Protein AF-A0A329QBM1-F1 (afdb_monomer_lite)

Radius of gyration: 13.36 Å; chains: 1; bounding box: 34×32×30 Å

Secondary structure (DSSP, 8-state):
------------S----B---S-EEEEEEE--TT-SS-EEEEEETTT--EEE-TT-----S-EEE-TTSSEEEEE-TTS-EEEEE--

Structure (mmCIF, N/CA/C/O backbone):
data_AF-A0A329QBM1-F1
#
_entry.id   AF-A0A329QBM1-F1
#
loop_
_atom_site.group_PDB
_atom_site.id
_atom_site.type_symbol
_atom_site.label_atom_id
_atom_site.label_alt_id
_atom_site.label_comp_id
_atom_site.label_asym_id
_atom_site.label_entity_id
_atom_site.label_seq_id
_atom_site.pdbx_PDB_ins_code
_atom_site.Cartn_x
_atom_site.Cartn_y
_atom_site.Cartn_z
_atom_site.occupancy
_atom_site.B_iso_or_equiv
_atom_site.auth_seq_id
_atom_site.auth_comp_id
_atom_site.auth_asym_id
_atom_site.auth_atom_id
_atom_site.pdbx_PDB_model_num
ATOM 1 N N . MET A 1 1 ? -19.541 0.389 -16.911 1.00 34.34 1 MET A N 1
ATOM 2 C CA . MET A 1 1 ? -19.570 1.801 -16.476 1.00 34.34 1 MET A CA 1
ATOM 3 C C . MET A 1 1 ? -18.360 2.016 -15.578 1.00 34.34 1 MET A C 1
ATOM 5 O O . MET A 1 1 ? -18.375 1.551 -14.450 1.00 34.34 1 MET A O 1
ATOM 9 N N . SER A 1 2 ? -17.269 2.577 -16.098 1.00 34.19 2 SER A N 1
ATOM 10 C CA . SER A 1 2 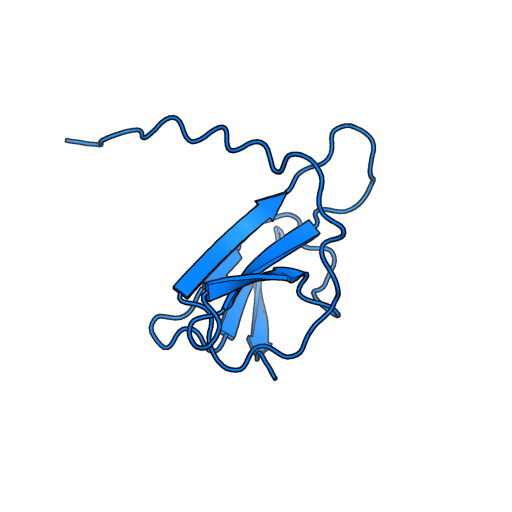? -16.053 2.842 -15.318 1.00 34.19 2 SER A CA 1
ATOM 11 C C . SER A 1 2 ? -16.047 4.307 -14.899 1.00 34.19 2 SER A C 1
ATOM 13 O O . SER A 1 2 ? -15.967 5.190 -15.751 1.00 34.19 2 SER A O 1
ATOM 15 N N . VAL A 1 3 ? -16.155 4.566 -13.599 1.00 30.52 3 VAL A N 1
ATOM 16 C CA . VAL A 1 3 ? -15.928 5.901 -13.040 1.00 30.52 3 VAL A CA 1
ATOM 17 C C . VAL A 1 3 ? -14.416 6.093 -12.964 1.00 30.52 3 VAL A C 1
ATOM 19 O O . VAL A 1 3 ? -13.755 5.505 -12.111 1.00 30.52 3 VAL A O 1
ATOM 22 N N . VAL A 1 4 ? -13.858 6.874 -13.887 1.00 37.56 4 VAL A N 1
ATOM 23 C CA . VAL A 1 4 ? -12.489 7.377 -13.752 1.00 37.56 4 VAL A CA 1
ATOM 24 C C . VAL A 1 4 ? -12.564 8.534 -12.768 1.00 37.56 4 VAL A C 1
ATOM 26 O O . VAL A 1 4 ? -13.053 9.609 -13.105 1.00 37.56 4 VAL A O 1
ATOM 29 N N . VAL A 1 5 ? -12.154 8.290 -11.525 1.00 38.06 5 VAL A N 1
ATOM 30 C CA . VAL A 1 5 ? -11.970 9.374 -10.562 1.00 38.06 5 VAL A CA 1
ATOM 31 C C . VAL A 1 5 ? -10.609 9.981 -10.868 1.00 38.06 5 VAL A C 1
ATOM 33 O O . VAL A 1 5 ? -9.584 9.355 -10.598 1.00 38.06 5 VAL A O 1
ATOM 36 N N . ASP A 1 6 ? -10.604 11.169 -11.466 1.00 42.25 6 ASP A N 1
ATOM 37 C CA . ASP A 1 6 ? -9.413 12.010 -11.499 1.00 42.25 6 ASP A CA 1
ATOM 38 C C . ASP A 1 6 ? -9.018 12.302 -10.042 1.00 42.25 6 ASP A C 1
ATOM 40 O O . ASP A 1 6 ? -9.770 12.912 -9.282 1.00 42.25 6 ASP A O 1
ATOM 44 N N . ARG A 1 7 ? -7.908 11.710 -9.599 1.00 46.03 7 ARG A N 1
ATOM 45 C CA . ARG A 1 7 ? -7.421 11.757 -8.214 1.00 46.03 7 ARG A CA 1
ATOM 46 C C . ARG A 1 7 ? -6.007 12.322 -8.202 1.00 46.03 7 ARG A C 1
ATOM 48 O O . ARG A 1 7 ? -5.090 11.691 -7.678 1.00 46.03 7 ARG A O 1
ATOM 55 N N . SER A 1 8 ? -5.814 13.507 -8.772 1.00 45.16 8 SER A N 1
ATOM 56 C CA . SER A 1 8 ? -4.637 14.311 -8.449 1.00 45.16 8 SER A CA 1
ATOM 57 C C . SER A 1 8 ? -4.776 14.809 -7.005 1.00 45.16 8 SER A C 1
ATOM 59 O O . SER A 1 8 ? -5.437 15.810 -6.741 1.00 45.16 8 SER A O 1
ATOM 61 N N . TRP A 1 9 ? -4.211 14.069 -6.051 1.00 49.31 9 TRP A N 1
ATOM 62 C CA . TRP A 1 9 ? -4.083 14.519 -4.664 1.00 49.31 9 TRP A CA 1
ATOM 63 C C . TRP A 1 9 ? -2.717 15.171 -4.502 1.00 49.31 9 TRP A C 1
ATOM 65 O O . TRP A 1 9 ? -1.689 14.539 -4.749 1.00 49.31 9 TRP A O 1
ATOM 75 N N . GLU A 1 10 ? -2.705 16.432 -4.090 1.00 42.94 10 GLU A N 1
ATOM 76 C CA . GLU A 1 10 ? -1.486 17.125 -3.696 1.00 42.94 10 GLU A CA 1
ATOM 77 C C . GLU A 1 10 ? -1.302 16.955 -2.184 1.00 42.94 10 GLU A C 1
ATOM 79 O O . GLU A 1 10 ? -2.146 17.377 -1.393 1.00 42.94 10 GLU A O 1
ATOM 84 N N . ILE A 1 11 ? -0.208 16.314 -1.765 1.00 53.19 11 ILE A N 1
ATOM 85 C CA . ILE A 1 11 ? 0.183 16.302 -0.351 1.00 53.19 11 ILE A CA 1
ATOM 86 C C . ILE A 1 11 ? 0.894 17.628 -0.078 1.00 53.19 11 ILE A C 1
ATOM 88 O O . ILE A 1 11 ? 2.110 17.742 -0.239 1.00 53.19 11 ILE A O 1
ATOM 92 N N . VAL A 1 12 ? 0.119 18.652 0.278 1.00 43.31 12 VAL A N 1
ATOM 93 C CA . VAL A 1 12 ? 0.638 19.978 0.624 1.00 43.31 12 VAL A CA 1
ATOM 94 C C . VAL A 1 12 ? 1.171 19.948 2.055 1.00 43.31 12 VAL A C 1
ATOM 96 O O . VAL A 1 12 ? 0.409 19.785 3.001 1.00 43.31 12 VAL A O 1
ATOM 99 N N . GLY A 1 13 ? 2.484 20.139 2.209 1.00 40.88 13 GLY A N 1
ATOM 100 C CA . GLY A 1 13 ? 3.084 20.616 3.457 1.00 40.88 13 GLY A CA 1
ATOM 101 C C . GLY A 1 13 ? 2.884 19.718 4.681 1.00 40.88 13 GLY A C 1
ATOM 102 O O . GLY A 1 13 ? 2.227 20.106 5.639 1.00 40.88 13 GLY A O 1
ATOM 103 N N . GLY A 1 14 ? 3.529 18.555 4.689 1.00 48.25 14 GLY A N 1
ATOM 104 C CA . GLY A 1 14 ? 3.737 17.759 5.896 1.00 48.25 14 GLY A CA 1
ATOM 105 C C . GLY A 1 14 ? 4.981 16.895 5.735 1.00 48.25 14 GLY A C 1
ATOM 106 O O . GLY A 1 14 ? 5.197 16.318 4.667 1.00 48.25 14 GLY A O 1
ATOM 107 N N . SER A 1 15 ? 5.823 16.816 6.768 1.00 53.00 15 SER A N 1
ATOM 108 C CA . SER A 1 15 ? 6.818 15.747 6.834 1.00 53.00 15 SER A CA 1
ATOM 109 C C . SER A 1 15 ? 6.041 14.440 6.973 1.00 53.00 15 SER A C 1
ATOM 111 O O . SER A 1 15 ? 5.336 14.240 7.960 1.00 53.00 15 SER A O 1
ATOM 113 N N . LEU A 1 16 ? 6.080 13.593 5.944 1.00 67.75 16 LEU A N 1
ATOM 114 C CA . LEU A 1 16 ? 5.632 12.211 6.077 1.00 67.75 16 LEU A CA 1
ATOM 115 C C . LEU A 1 16 ? 6.650 11.525 6.982 1.00 67.75 16 LEU A C 1
ATOM 117 O O . LEU A 1 16 ? 7.721 11.136 6.519 1.00 67.75 16 LEU A O 1
ATOM 121 N N . GLU A 1 17 ? 6.337 11.458 8.269 1.00 68.06 17 GLU A N 1
ATOM 122 C CA . GLU A 1 17 ? 7.191 10.793 9.240 1.00 68.06 17 GLU A CA 1
ATOM 123 C C . GLU A 1 17 ? 7.108 9.274 9.026 1.00 68.06 17 GLU A C 1
ATOM 125 O O . GLU A 1 17 ? 6.003 8.723 8.913 1.00 68.06 17 GLU A O 1
ATOM 130 N N . PRO A 1 18 ? 8.250 8.569 8.963 1.00 74.88 18 PRO A N 1
ATOM 131 C CA . PRO A 1 18 ? 8.263 7.118 9.050 1.00 74.88 18 PRO A CA 1
ATOM 132 C C . PRO A 1 18 ? 7.598 6.667 10.355 1.00 74.88 18 PRO A C 1
ATOM 134 O O . PRO A 1 18 ? 7.863 7.216 11.424 1.00 74.88 18 PRO A O 1
ATOM 137 N N . GLY A 1 19 ? 6.754 5.642 10.284 1.00 74.25 19 GLY A N 1
ATOM 138 C CA . GLY A 1 19 ? 6.023 5.139 11.444 1.00 74.25 19 GLY A CA 1
ATOM 139 C C . GLY A 1 19 ? 5.670 3.663 11.317 1.00 74.25 19 GLY A C 1
ATOM 140 O O . GLY A 1 19 ? 5.695 3.093 10.226 1.00 74.25 19 GLY A O 1
ATOM 141 N N . LEU A 1 20 ? 5.352 3.040 12.453 1.00 82.25 20 LEU A N 1
ATOM 142 C CA . LEU A 1 20 ? 4.832 1.675 12.491 1.00 82.25 20 LEU A CA 1
ATOM 143 C C . LEU A 1 20 ? 3.334 1.713 12.183 1.00 82.25 20 LEU A C 1
ATOM 145 O O . LEU A 1 20 ? 2.595 2.455 12.826 1.00 82.25 20 LEU A O 1
ATOM 149 N N . VAL A 1 21 ? 2.901 0.908 11.217 1.00 86.56 21 VAL A N 1
ATOM 150 C CA . VAL A 1 21 ? 1.496 0.778 10.817 1.00 86.56 21 VAL A CA 1
ATOM 151 C C . VAL A 1 21 ? 1.123 -0.687 10.937 1.00 86.56 21 VAL A C 1
ATOM 153 O O . VAL A 1 21 ? 1.744 -1.505 10.278 1.00 86.56 21 VAL A O 1
ATOM 156 N N . ARG A 1 22 ? 0.100 -1.015 11.727 1.00 89.69 22 ARG A N 1
ATOM 157 C CA . ARG A 1 22 ? -0.376 -2.407 11.867 1.00 89.69 22 ARG A CA 1
ATOM 158 C C . ARG A 1 22 ? -1.327 -2.816 10.756 1.00 89.69 22 ARG A C 1
ATOM 160 O O . ARG A 1 22 ? -1.314 -3.952 10.293 1.00 89.69 22 ARG A O 1
ATOM 167 N N . ALA A 1 23 ? -2.170 -1.876 10.347 1.00 92.25 23 ALA A N 1
ATOM 168 C CA . ALA A 1 23 ? -3.117 -2.047 9.264 1.00 92.25 23 ALA A CA 1
ATOM 169 C C . ALA A 1 23 ? -3.325 -0.708 8.559 1.00 92.25 23 ALA A C 1
ATOM 171 O O . ALA A 1 23 ? -3.468 0.336 9.197 1.00 92.25 23 ALA A O 1
ATOM 172 N N . ALA A 1 24 ? -3.349 -0.748 7.237 1.00 92.75 24 ALA A N 1
ATOM 173 C CA . ALA A 1 24 ? -3.676 0.374 6.383 1.00 92.75 24 ALA A CA 1
ATOM 174 C C . ALA A 1 24 ? -5.073 0.185 5.792 1.00 92.75 24 ALA A C 1
ATOM 176 O O . ALA A 1 24 ? -5.490 -0.934 5.509 1.00 92.75 24 ALA A O 1
ATOM 177 N N . ARG A 1 25 ? -5.784 1.285 5.541 1.00 92.88 25 ARG A N 1
ATOM 178 C CA . ARG A 1 25 ? -7.054 1.259 4.787 1.00 92.88 25 ARG A CA 1
ATOM 179 C C . ARG A 1 25 ? -6.905 1.720 3.339 1.00 92.88 25 ARG A C 1
ATOM 181 O O . ARG A 1 25 ? -7.817 1.578 2.532 1.00 92.88 25 ARG A O 1
ATOM 188 N N . MET A 1 26 ? -5.784 2.368 3.034 1.00 91.31 26 MET A N 1
ATOM 189 C CA . MET A 1 26 ? -5.507 2.951 1.729 1.00 91.31 26 MET A CA 1
ATOM 190 C C . MET A 1 26 ? -4.009 2.948 1.465 1.00 91.31 26 MET A C 1
ATOM 192 O O . MET A 1 26 ? -3.212 3.191 2.370 1.00 91.31 26 MET A O 1
ATOM 196 N N . LEU A 1 27 ? -3.658 2.714 0.204 1.00 89.19 27 LEU A N 1
ATOM 197 C CA . LEU A 1 27 ? -2.307 2.782 -0.327 1.00 89.19 27 LEU A CA 1
ATOM 198 C C . LEU A 1 27 ? -2.213 3.934 -1.330 1.00 89.19 27 LEU A C 1
ATOM 200 O O . LEU A 1 27 ? -3.043 4.051 -2.231 1.00 89.19 27 LEU A O 1
ATOM 204 N N . VAL A 1 28 ? -1.183 4.761 -1.187 1.00 87.50 28 VAL A N 1
ATOM 205 C CA . VAL A 1 28 ? -0.890 5.908 -2.045 1.00 87.50 28 VAL A CA 1
ATOM 206 C C . VAL A 1 28 ? 0.553 5.801 -2.529 1.00 87.50 28 VAL A C 1
ATOM 208 O O . VAL A 1 28 ? 1.491 5.701 -1.739 1.00 87.50 28 VAL A O 1
ATOM 211 N N . VAL A 1 29 ? 0.746 5.832 -3.847 1.00 84.31 29 VAL A N 1
ATOM 212 C CA . VAL A 1 29 ? 2.078 5.796 -4.463 1.00 84.31 29 VAL A CA 1
ATOM 213 C C . VAL A 1 29 ? 2.401 7.169 -5.029 1.00 84.31 29 VAL A C 1
ATOM 215 O O . VAL A 1 29 ? 1.795 7.607 -6.005 1.00 84.31 29 VAL A O 1
ATOM 218 N N . ILE A 1 30 ? 3.392 7.833 -4.443 1.00 80.44 30 ILE A N 1
ATOM 219 C CA . ILE A 1 30 ? 3.838 9.162 -4.857 1.00 80.44 30 ILE A CA 1
ATOM 220 C C . ILE A 1 30 ? 5.006 9.004 -5.829 1.00 80.44 30 ILE A C 1
ATOM 222 O O . ILE A 1 30 ? 6.017 8.364 -5.520 1.00 80.44 30 ILE A O 1
ATOM 226 N N . ARG A 1 31 ? 4.872 9.611 -7.012 1.00 77.12 31 ARG A N 1
ATOM 227 C CA . ARG A 1 31 ? 5.916 9.687 -8.042 1.00 77.12 31 ARG A CA 1
ATOM 228 C C . ARG A 1 31 ? 6.442 11.121 -8.113 1.00 77.12 31 ARG A C 1
ATOM 230 O O . ARG A 1 31 ? 5.905 11.912 -8.876 1.00 77.12 31 ARG A O 1
ATOM 237 N N . PRO A 1 32 ? 7.437 11.487 -7.295 1.00 69.38 32 PRO A N 1
ATOM 238 C CA . PRO A 1 32 ? 8.016 12.822 -7.370 1.00 69.38 32 PRO A CA 1
ATOM 239 C C . PRO A 1 32 ? 8.735 13.018 -8.711 1.00 69.38 32 PRO A C 1
ATOM 241 O O . PRO A 1 32 ? 9.612 12.229 -9.055 1.00 69.38 32 PRO A O 1
ATOM 244 N N . ASP A 1 33 ? 8.427 14.105 -9.423 1.00 67.44 33 ASP A N 1
ATOM 245 C CA 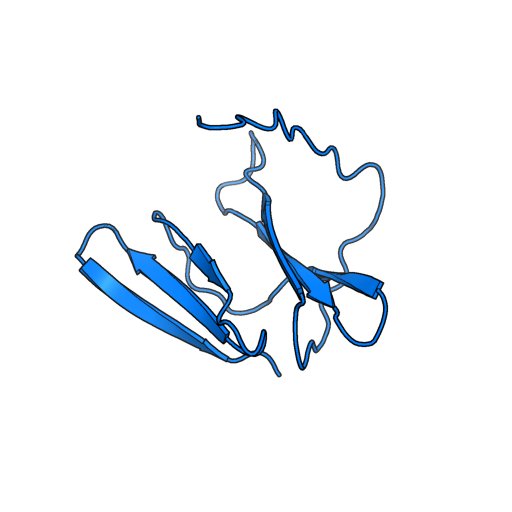. ASP A 1 33 ? 8.987 14.417 -10.753 1.00 67.44 33 ASP A CA 1
ATOM 246 C C . ASP A 1 33 ? 10.522 14.428 -10.801 1.00 67.44 33 ASP A C 1
ATOM 248 O O . ASP A 1 33 ? 11.128 14.177 -11.841 1.00 67.44 33 ASP A O 1
ATOM 252 N N . ARG A 1 34 ? 11.170 14.737 -9.670 1.00 64.75 34 ARG A N 1
ATOM 253 C CA . ARG A 1 34 ? 12.629 14.898 -9.570 1.00 64.75 34 ARG A CA 1
ATOM 254 C C . ARG A 1 34 ? 13.335 13.841 -8.724 1.00 64.75 34 ARG A C 1
ATOM 256 O O . ARG A 1 34 ? 14.565 13.849 -8.685 1.00 64.75 34 ARG A O 1
ATOM 263 N N . ALA A 1 35 ? 12.615 12.951 -8.037 1.00 64.38 35 ALA A N 1
ATOM 264 C CA . ALA A 1 35 ? 13.262 11.930 -7.212 1.00 64.38 35 ALA A CA 1
ATOM 265 C C . ALA A 1 35 ? 13.349 10.594 -7.954 1.00 64.38 35 ALA A C 1
ATOM 267 O O . ALA A 1 35 ? 12.442 10.187 -8.673 1.00 64.38 35 ALA A O 1
ATOM 268 N N . ARG A 1 36 ? 14.463 9.884 -7.750 1.00 63.06 36 ARG A N 1
ATOM 269 C CA . ARG A 1 36 ? 14.720 8.594 -8.410 1.00 63.06 36 ARG A CA 1
ATOM 270 C C . ARG A 1 36 ? 13.829 7.456 -7.905 1.00 63.06 36 ARG A C 1
ATOM 272 O O . ARG A 1 36 ? 13.716 6.445 -8.591 1.00 63.06 36 ARG A O 1
ATOM 279 N N . ALA A 1 37 ? 13.239 7.594 -6.718 1.00 68.44 37 ALA A N 1
ATOM 280 C CA . ALA A 1 37 ? 12.466 6.542 -6.070 1.00 68.44 37 ALA A CA 1
ATOM 281 C C . ALA A 1 37 ? 11.025 6.996 -5.810 1.00 68.44 37 ALA A C 1
ATOM 283 O O . ALA A 1 37 ? 10.787 8.115 -5.354 1.00 68.44 37 ALA A O 1
ATOM 284 N N . LYS A 1 38 ? 10.071 6.099 -6.088 1.00 77.06 38 LYS A N 1
ATOM 285 C CA . LYS A 1 38 ? 8.677 6.245 -5.655 1.00 77.06 38 LYS A CA 1
ATOM 286 C C . LYS A 1 38 ? 8.633 6.224 -4.126 1.00 77.06 38 LYS A C 1
ATOM 288 O O . LYS A 1 38 ? 9.338 5.417 -3.522 1.00 77.06 38 LYS A O 1
ATOM 293 N N . ARG A 1 39 ? 7.779 7.049 -3.521 1.00 81.31 39 ARG A N 1
ATOM 294 C CA . ARG A 1 39 ? 7.449 6.948 -2.092 1.00 81.31 39 ARG A CA 1
ATOM 295 C C . ARG A 1 39 ? 6.121 6.225 -1.952 1.00 81.31 39 ARG A C 1
ATOM 297 O O . ARG A 1 39 ? 5.196 6.481 -2.725 1.00 81.31 39 ARG A O 1
ATOM 304 N N . VAL A 1 40 ? 6.040 5.310 -0.998 1.00 85.75 40 VAL A N 1
ATOM 305 C CA . VAL A 1 40 ? 4.818 4.560 -0.715 1.00 85.75 40 VAL A CA 1
ATOM 306 C C . VAL A 1 40 ? 4.296 5.019 0.628 1.00 85.75 40 VAL A C 1
ATOM 308 O O . VAL A 1 40 ? 5.004 4.971 1.629 1.00 85.75 40 VAL A O 1
ATOM 311 N N . VAL A 1 41 ? 3.062 5.492 0.622 1.00 88.38 41 VAL A N 1
ATOM 312 C CA . VAL A 1 41 ? 2.383 6.052 1.780 1.00 88.38 41 VAL A CA 1
ATOM 313 C C . VAL A 1 41 ? 1.111 5.261 2.002 1.00 88.38 41 VAL A C 1
ATOM 315 O O . VAL A 1 41 ? 0.436 4.871 1.050 1.00 88.38 41 VAL A O 1
ATOM 318 N N . VAL A 1 42 ? 0.773 5.023 3.257 1.00 90.31 42 VAL A N 1
ATOM 319 C CA . VAL A 1 42 ? -0.481 4.381 3.637 1.00 90.31 42 VAL A CA 1
ATOM 320 C C . VAL A 1 42 ? -1.279 5.274 4.571 1.00 90.31 42 VAL A C 1
ATOM 322 O O . VAL A 1 42 ? -0.703 6.081 5.296 1.00 90.31 42 VAL A O 1
ATOM 325 N N . LEU A 1 43 ? -2.603 5.128 4.551 1.00 91.06 43 LEU A N 1
ATOM 326 C CA . LEU A 1 43 ? -3.480 5.703 5.569 1.00 91.06 43 LEU A CA 1
ATOM 327 C C . LEU A 1 43 ? -3.664 4.680 6.691 1.00 91.06 43 LEU A C 1
ATOM 329 O O . LEU A 1 43 ? -4.298 3.641 6.474 1.00 91.06 43 LEU A O 1
ATOM 333 N N . ASP A 1 44 ? -3.119 4.986 7.866 1.00 90.38 44 ASP A N 1
ATOM 334 C CA . ASP A 1 44 ? -3.227 4.163 9.070 1.00 90.38 44 ASP A CA 1
ATOM 335 C C . ASP A 1 44 ? -4.706 3.961 9.441 1.00 90.38 44 ASP A C 1
ATOM 337 O O . ASP A 1 44 ? -5.490 4.915 9.535 1.00 90.38 44 ASP A O 1
ATOM 341 N N . ALA A 1 45 ? -5.117 2.704 9.606 1.00 88.50 45 ALA A N 1
ATOM 342 C CA . ALA A 1 45 ? -6.478 2.355 9.992 1.00 88.50 45 ALA A CA 1
ATOM 343 C C . ALA A 1 45 ? -6.793 2.727 11.452 1.00 88.50 45 ALA A C 1
ATOM 345 O O . ALA A 1 45 ? -7.953 2.984 11.760 1.00 88.50 45 ALA A O 1
ATOM 346 N N . GLY A 1 46 ? -5.788 2.771 12.333 1.00 87.75 46 GLY A N 1
ATOM 347 C CA . GLY A 1 46 ? -5.956 3.090 13.751 1.00 87.75 46 GLY A CA 1
ATOM 348 C C . GLY A 1 46 ? -5.925 4.586 14.056 1.00 87.75 46 GLY A C 1
ATOM 349 O O . GLY A 1 46 ? -6.700 5.051 14.886 1.00 87.75 46 GLY A O 1
ATOM 350 N N . GLU A 1 47 ? -5.048 5.338 13.387 1.00 84.31 47 GLU A N 1
ATOM 351 C CA . GLU A 1 47 ? -4.761 6.740 13.746 1.00 84.31 47 GLU A CA 1
ATOM 352 C C . GLU A 1 47 ? -5.228 7.783 12.717 1.00 84.31 47 GLU A C 1
ATOM 354 O O . GLU A 1 47 ? -5.074 8.977 12.951 1.00 84.31 47 GLU A O 1
ATOM 359 N N . ASP A 1 48 ? -5.789 7.366 11.577 1.00 84.19 48 ASP A N 1
ATOM 360 C CA . ASP A 1 48 ? -6.251 8.283 10.515 1.00 84.19 48 ASP A CA 1
ATOM 361 C C . ASP A 1 48 ? -5.209 9.287 10.026 1.00 84.19 48 ASP A C 1
ATOM 363 O O . ASP A 1 48 ? -5.510 10.417 9.648 1.00 84.19 48 ASP A O 1
ATOM 367 N N . ARG A 1 49 ? -3.957 8.832 9.981 1.00 85.75 49 ARG A N 1
ATOM 368 C CA . ARG A 1 49 ? -2.820 9.602 9.485 1.00 85.75 49 ARG A CA 1
ATOM 369 C C . ARG A 1 49 ? -2.133 8.909 8.318 1.00 85.75 49 ARG A C 1
ATOM 371 O O . ARG A 1 49 ? -2.121 7.681 8.217 1.00 85.75 49 ARG A O 1
ATOM 378 N N . PHE A 1 50 ? -1.517 9.711 7.459 1.00 87.25 50 PHE A N 1
ATOM 379 C CA . PHE A 1 50 ? -0.660 9.216 6.389 1.00 87.25 50 PHE A CA 1
ATOM 380 C C . PHE A 1 50 ? 0.745 8.921 6.919 1.00 87.25 50 PHE A C 1
ATOM 382 O O . PHE A 1 50 ? 1.352 9.774 7.564 1.00 87.25 50 PHE A O 1
ATOM 389 N N . VAL A 1 51 ? 1.262 7.729 6.622 1.00 87.81 51 VAL A N 1
ATOM 390 C CA . VAL A 1 51 ? 2.576 7.254 7.078 1.00 87.81 51 VAL A CA 1
ATOM 391 C C . VAL A 1 51 ? 3.377 6.739 5.888 1.00 87.81 51 VAL A C 1
ATOM 393 O O . VAL A 1 51 ? 2.849 5.996 5.056 1.00 87.81 51 VAL A O 1
ATOM 396 N N . GLU A 1 52 ? 4.650 7.126 5.787 1.00 88.00 52 GLU A N 1
ATOM 397 C CA . GLU A 1 52 ? 5.553 6.549 4.788 1.00 88.00 52 GLU A CA 1
ATOM 398 C C . GLU A 1 52 ? 5.979 5.136 5.198 1.00 88.00 52 GLU A C 1
ATOM 400 O O . GLU A 1 52 ? 6.454 4.903 6.310 1.00 88.00 52 GLU A O 1
ATOM 405 N N . VAL A 1 53 ? 5.837 4.190 4.270 1.00 86.00 53 VAL A N 1
ATOM 406 C CA . VAL A 1 53 ? 6.242 2.800 4.477 1.00 86.00 53 VAL A CA 1
ATOM 407 C C . VAL A 1 53 ? 7.733 2.656 4.184 1.00 86.00 53 VAL A C 1
ATOM 409 O O . VAL A 1 53 ? 8.183 2.802 3.045 1.00 86.00 53 VAL A O 1
ATOM 412 N N . ALA A 1 54 ? 8.502 2.331 5.220 1.00 80.12 54 ALA A N 1
ATOM 413 C CA . ALA A 1 54 ? 9.927 2.052 5.106 1.00 80.12 54 ALA A CA 1
ATOM 414 C C . ALA A 1 54 ? 10.201 0.624 4.597 1.00 80.12 54 ALA A C 1
ATOM 416 O O . ALA A 1 54 ? 9.405 -0.292 4.776 1.00 80.12 54 ALA A O 1
ATOM 417 N N . GLY A 1 55 ? 11.368 0.413 3.981 1.00 75.81 55 GLY A N 1
ATOM 418 C CA . GLY A 1 55 ? 11.859 -0.935 3.656 1.00 75.81 55 GLY A CA 1
ATOM 419 C C . GLY A 1 55 ? 11.157 -1.634 2.486 1.00 75.81 55 GLY A C 1
ATOM 420 O O . GLY A 1 55 ? 11.387 -2.823 2.260 1.00 75.81 55 GLY A O 1
ATOM 421 N N . LEU A 1 56 ? 10.329 -0.923 1.718 1.00 77.19 56 LEU A N 1
ATOM 422 C CA . LEU A 1 56 ? 9.815 -1.448 0.458 1.00 77.19 56 LEU A CA 1
ATOM 423 C C . LEU A 1 56 ? 10.928 -1.489 -0.604 1.00 77.19 56 LEU A C 1
ATOM 425 O O . LEU A 1 56 ? 11.667 -0.510 -0.758 1.00 77.19 56 LEU A O 1
ATOM 429 N N . PRO A 1 57 ? 11.044 -2.588 -1.375 1.00 72.50 57 PRO A N 1
ATOM 430 C CA . PRO A 1 57 ? 11.942 -2.639 -2.518 1.00 72.50 57 PRO A CA 1
ATOM 431 C C . PRO A 1 57 ? 11.648 -1.506 -3.505 1.00 72.50 57 PRO A C 1
ATOM 433 O O . PRO A 1 57 ? 10.507 -1.049 -3.641 1.00 72.50 57 PRO A O 1
ATOM 436 N N . GLN A 1 58 ? 12.672 -1.087 -4.253 1.00 74.50 58 GLN A N 1
ATOM 437 C CA . GLN A 1 58 ? 12.472 -0.213 -5.409 1.00 74.50 58 GLN A CA 1
ATOM 438 C C . GLN A 1 58 ? 11.651 -0.952 -6.475 1.00 74.50 58 GLN A C 1
ATOM 440 O O . GLN A 1 58 ? 12.198 -1.620 -7.346 1.00 74.50 58 GLN A O 1
ATOM 445 N N . HIS A 1 59 ? 10.330 -0.828 -6.394 1.00 72.25 59 HIS A N 1
ATOM 446 C CA . HIS A 1 59 ? 9.389 -1.503 -7.276 1.00 72.25 59 HIS A CA 1
ATOM 447 C C . HIS A 1 59 ? 9.064 -0.624 -8.490 1.00 72.25 59 HIS A C 1
ATOM 449 O O . HIS A 1 59 ? 8.859 0.596 -8.398 1.00 72.25 59 HIS A O 1
ATOM 455 N N . ARG A 1 60 ? 8.967 -1.242 -9.667 1.00 71.75 60 ARG A N 1
ATOM 456 C CA . ARG A 1 60 ? 8.601 -0.521 -10.902 1.00 71.75 60 ARG A CA 1
ATOM 457 C C . ARG A 1 60 ? 7.160 -0.766 -11.332 1.00 71.75 60 ARG A C 1
ATOM 459 O O . ARG A 1 60 ? 6.599 0.121 -11.974 1.00 71.75 60 ARG A O 1
ATOM 466 N N . GLY A 1 61 ? 6.559 -1.874 -10.906 1.00 76.00 61 GLY A N 1
ATOM 467 C CA . GLY A 1 61 ? 5.189 -2.254 -11.249 1.00 76.00 61 GLY A CA 1
ATOM 468 C C . GLY A 1 61 ? 4.104 -1.691 -10.329 1.00 76.00 61 GLY A 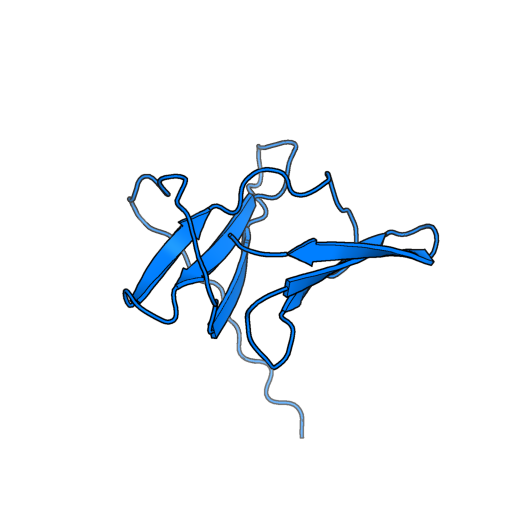C 1
ATOM 469 O O . GLY A 1 61 ? 4.275 -0.633 -9.709 1.00 76.00 61 GLY A O 1
ATOM 470 N N . GLU A 1 62 ? 2.975 -2.394 -10.315 1.00 82.88 62 GLU A N 1
ATOM 471 C CA . GLU A 1 62 ? 1.786 -2.101 -9.514 1.00 82.88 62 GLU A CA 1
ATOM 472 C C . GLU A 1 62 ? 1.968 -2.572 -8.068 1.00 82.88 62 GLU A C 1
ATOM 474 O O . GLU A 1 62 ? 2.660 -3.559 -7.805 1.00 82.88 62 GLU A O 1
ATOM 479 N N . LEU A 1 63 ? 1.340 -1.843 -7.145 1.00 87.31 63 LEU A N 1
ATOM 480 C CA . LEU A 1 63 ? 1.223 -2.219 -5.746 1.00 87.31 63 LEU A CA 1
ATOM 481 C C . LEU A 1 63 ? -0.246 -2.298 -5.364 1.00 87.31 63 LEU A C 1
ATOM 483 O O . LEU A 1 63 ? -1.033 -1.429 -5.738 1.00 87.31 63 LEU A O 1
ATOM 487 N N . VAL A 1 64 ? -0.576 -3.297 -4.560 1.00 90.00 64 VAL A N 1
ATOM 488 C CA . VAL A 1 64 ? -1.921 -3.543 -4.056 1.00 90.00 64 VAL A CA 1
ATOM 489 C C . VAL A 1 64 ? -1.846 -3.730 -2.547 1.00 90.00 64 VAL A C 1
ATOM 491 O O . VAL A 1 64 ? -0.916 -4.347 -2.027 1.00 90.00 64 VAL A O 1
ATOM 494 N N . LEU A 1 65 ? -2.826 -3.180 -1.840 1.00 92.94 65 LEU A N 1
ATOM 495 C CA . LEU A 1 65 ? -3.018 -3.425 -0.417 1.00 92.94 65 LEU A CA 1
ATOM 496 C C . LEU A 1 65 ? -3.855 -4.696 -0.236 1.00 92.94 65 LEU A C 1
ATOM 498 O O . LEU A 1 65 ? -4.841 -4.881 -0.950 1.00 92.94 65 LEU A O 1
ATOM 502 N N . SER A 1 66 ? -3.469 -5.572 0.689 1.00 93.69 66 SER A N 1
ATOM 503 C CA . SER A 1 66 ? -4.283 -6.736 1.041 1.00 93.69 66 SER A CA 1
ATOM 504 C C . SER A 1 66 ? -5.633 -6.318 1.619 1.00 93.69 66 SER A C 1
ATOM 506 O O . SER A 1 66 ? -5.769 -5.239 2.189 1.00 93.69 66 SER A O 1
ATOM 508 N N . ASP A 1 67 ? -6.622 -7.202 1.509 1.00 92.75 67 ASP A N 1
ATOM 509 C CA . ASP A 1 67 ? -7.979 -6.960 2.016 1.00 92.75 67 ASP A CA 1
ATOM 510 C C . ASP A 1 67 ? -8.010 -6.731 3.538 1.00 92.75 67 ASP A C 1
ATOM 512 O O . ASP A 1 67 ? -8.713 -5.858 4.035 1.00 92.75 67 ASP A O 1
ATOM 516 N N . ASP A 1 68 ? -7.155 -7.447 4.278 1.00 92.81 68 ASP A N 1
ATOM 517 C CA . ASP A 1 68 ? -6.965 -7.251 5.721 1.00 92.81 68 ASP A CA 1
ATOM 518 C C . ASP A 1 68 ? -6.162 -5.981 6.075 1.00 92.81 68 ASP A C 1
ATOM 520 O O . ASP A 1 68 ? -5.984 -5.667 7.251 1.00 92.81 68 ASP A O 1
ATOM 524 N N . GLY A 1 69 ? -5.647 -5.258 5.076 1.00 93.19 69 GLY A N 1
ATOM 525 C CA . GLY A 1 69 ? -4.874 -4.033 5.253 1.00 93.19 69 GLY A CA 1
ATOM 526 C C . GLY A 1 69 ? -3.474 -4.223 5.839 1.00 93.19 69 GLY A C 1
ATOM 527 O O . GLY A 1 69 ? -2.774 -3.237 6.047 1.00 93.19 69 GLY A O 1
ATOM 528 N N . THR A 1 70 ? -3.035 -5.453 6.117 1.00 95.00 70 THR A N 1
ATOM 529 C CA . THR A 1 70 ? -1.772 -5.732 6.832 1.00 95.00 70 THR A CA 1
ATOM 530 C C . THR A 1 70 ? -0.571 -5.956 5.914 1.00 95.00 70 THR A C 1
ATOM 532 O O . THR A 1 70 ? 0.565 -6.041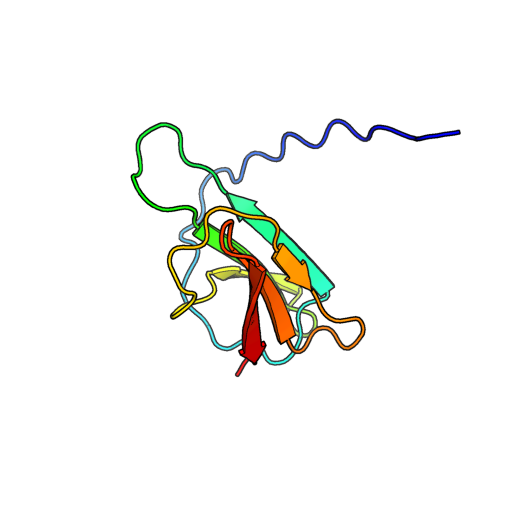 6.383 1.00 95.00 70 THR A O 1
ATOM 535 N N . ARG A 1 71 ? -0.787 -6.084 4.598 1.00 94.19 71 ARG A N 1
ATOM 536 C CA . ARG A 1 71 ? 0.265 -6.406 3.628 1.00 94.19 71 ARG A CA 1
ATOM 537 C C . ARG A 1 71 ? 0.172 -5.538 2.385 1.00 94.19 71 ARG A C 1
ATOM 539 O O . ARG A 1 71 ? -0.908 -5.262 1.875 1.00 94.19 71 ARG A O 1
ATOM 546 N N . ILE A 1 72 ? 1.328 -5.192 1.838 1.00 91.69 72 ILE A N 1
ATOM 547 C CA . ILE A 1 72 ? 1.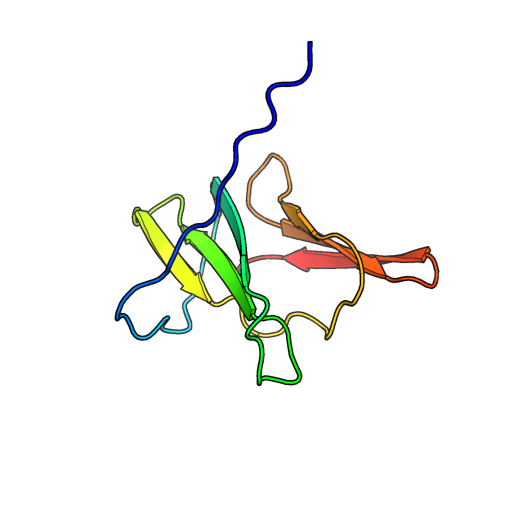463 -4.607 0.506 1.00 91.69 72 ILE A CA 1
ATOM 548 C C . ILE A 1 72 ? 2.044 -5.678 -0.409 1.00 91.69 72 ILE A C 1
ATOM 550 O O . ILE A 1 72 ? 3.104 -6.243 -0.131 1.00 91.69 72 ILE A O 1
ATOM 554 N N . VAL A 1 73 ? 1.345 -5.956 -1.501 1.00 90.88 73 VAL A N 1
ATOM 555 C CA . VAL A 1 73 ? 1.763 -6.903 -2.532 1.00 90.88 73 VAL A CA 1
ATOM 556 C C . VAL A 1 73 ? 2.191 -6.114 -3.756 1.00 90.88 73 VAL A C 1
ATOM 558 O O . VAL A 1 73 ? 1.475 -5.219 -4.201 1.00 90.88 73 VAL A O 1
ATOM 561 N N . GLY A 1 74 ? 3.353 -6.439 -4.310 1.00 88.56 74 GLY A N 1
ATOM 562 C CA . GLY A 1 74 ? 3.816 -5.848 -5.557 1.00 88.56 74 GLY A CA 1
ATOM 563 C C . GLY A 1 74 ? 4.227 -6.898 -6.571 1.00 88.56 74 GLY A C 1
ATOM 564 O O . GLY A 1 74 ? 4.701 -7.979 -6.213 1.00 88.56 74 GLY A O 1
ATOM 565 N N . VAL A 1 75 ? 4.049 -6.561 -7.846 1.00 82.81 75 VAL A N 1
ATOM 566 C CA . VAL A 1 75 ? 4.510 -7.373 -8.974 1.00 82.81 75 VAL A CA 1
ATOM 567 C C . VAL A 1 75 ? 5.531 -6.564 -9.752 1.00 82.81 75 VAL A C 1
ATOM 569 O O . VAL A 1 75 ? 5.212 -5.523 -10.327 1.00 82.81 75 VAL A O 1
ATOM 572 N N . ASP A 1 76 ? 6.774 -7.033 -9.772 1.00 76.69 76 ASP A N 1
ATOM 573 C CA . ASP A 1 76 ? 7.810 -6.402 -10.582 1.00 76.69 76 ASP A CA 1
ATOM 574 C C . ASP A 1 76 ? 7.732 -6.832 -12.056 1.00 76.69 76 ASP A C 1
ATOM 576 O O . ASP A 1 76 ? 7.205 -7.904 -12.3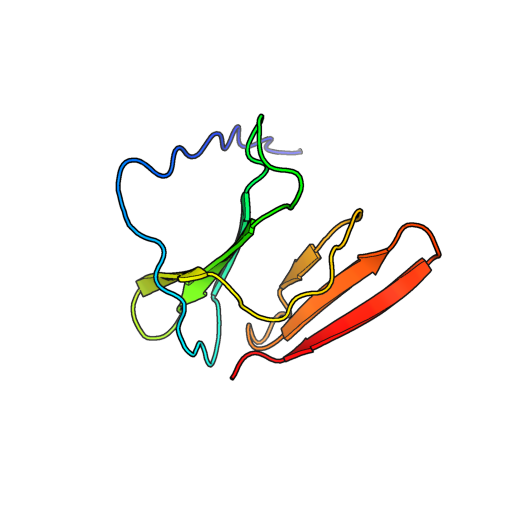61 1.00 76.69 76 ASP A O 1
ATOM 580 N N . PRO A 1 77 ? 8.317 -6.054 -12.992 1.00 71.38 77 PRO A N 1
ATOM 581 C CA . PRO A 1 77 ? 8.283 -6.344 -14.433 1.00 71.38 77 PRO A CA 1
ATOM 582 C C . PRO A 1 77 ? 8.827 -7.725 -14.845 1.00 71.38 77 PRO A C 1
ATOM 584 O O . PRO A 1 77 ? 8.580 -8.171 -15.958 1.00 71.38 77 PRO A O 1
ATOM 587 N N . GLY A 1 78 ? 9.559 -8.408 -13.959 1.00 76.31 78 GLY A N 1
ATOM 588 C CA . GLY A 1 78 ? 10.007 -9.793 -14.137 1.00 76.31 78 GLY A CA 1
ATOM 589 C C . GLY A 1 78 ? 9.046 -10.854 -13.586 1.00 76.31 78 GLY A C 1
ATOM 590 O O . GLY A 1 78 ? 9.493 -11.968 -13.330 1.00 76.31 78 GLY A O 1
ATOM 591 N N . LEU A 1 79 ? 7.777 -10.503 -13.331 1.00 65.38 79 LEU A N 1
ATOM 592 C CA . LEU A 1 79 ? 6.742 -11.358 -12.723 1.00 65.38 79 LEU A CA 1
ATOM 593 C C . LEU A 1 79 ? 7.108 -11.895 -11.333 1.00 65.38 79 LEU A C 1
ATOM 595 O O . LEU A 1 79 ? 6.612 -12.929 -10.891 1.00 65.38 79 LEU A O 1
ATOM 599 N N . ARG A 1 80 ? 7.986 -11.188 -10.620 1.00 80.94 80 ARG A N 1
ATOM 600 C CA . ARG A 1 80 ? 8.328 -11.528 -9.241 1.00 80.94 80 ARG A CA 1
ATOM 601 C C . ARG A 1 80 ? 7.329 -10.857 -8.321 1.00 80.94 80 ARG A C 1
ATOM 603 O O . ARG A 1 80 ? 7.235 -9.630 -8.297 1.00 80.94 80 ARG A O 1
ATOM 610 N N . LEU A 1 81 ? 6.591 -11.685 -7.594 1.00 85.25 81 LEU A N 1
ATOM 611 C CA . LEU A 1 81 ? 5.706 -11.240 -6.536 1.00 85.25 81 LEU A CA 1
ATOM 612 C C . LEU A 1 81 ? 6.532 -10.996 -5.276 1.00 85.25 81 LEU A C 1
ATOM 614 O O . LEU A 1 81 ? 7.336 -11.844 -4.884 1.00 85.25 81 LEU A O 1
ATOM 618 N N . PHE A 1 82 ? 6.320 -9.855 -4.636 1.00 88.56 82 PHE A N 1
ATOM 619 C CA . PHE A 1 82 ? 6.811 -9.615 -3.290 1.00 88.56 82 PHE A CA 1
ATOM 620 C C . PHE A 1 82 ? 5.654 -9.261 -2.367 1.00 88.56 82 PHE A C 1
ATOM 622 O O . PHE A 1 82 ? 4.652 -8.677 -2.782 1.00 88.56 82 PHE A O 1
ATOM 629 N N . VAL A 1 83 ? 5.823 -9.619 -1.099 1.00 91.19 83 VAL A N 1
ATOM 630 C CA . VAL A 1 83 ? 4.880 -9.318 -0.028 1.00 91.19 83 VAL A CA 1
ATOM 631 C C . VAL A 1 83 ? 5.648 -8.597 1.064 1.00 91.19 83 VAL A C 1
ATOM 633 O O . VAL A 1 83 ? 6.640 -9.114 1.576 1.00 91.19 83 VAL A O 1
ATOM 636 N N . HIS A 1 84 ? 5.195 -7.400 1.407 1.00 90.69 84 HIS A N 1
ATOM 637 C CA . HIS A 1 84 ? 5.698 -6.626 2.529 1.00 90.69 84 HIS A CA 1
ATOM 638 C C . HIS A 1 84 ? 4.624 -6.603 3.614 1.00 90.69 84 HIS A C 1
ATOM 640 O O . HIS A 1 84 ? 3.505 -6.166 3.359 1.00 90.69 84 HIS A O 1
ATOM 646 N N . THR A 1 85 ? 4.950 -7.107 4.802 1.00 93.12 85 THR A N 1
ATOM 647 C CA . THR A 1 85 ? 4.035 -7.100 5.952 1.00 93.12 85 THR A CA 1
ATOM 648 C C . THR A 1 85 ? 4.265 -5.817 6.737 1.00 93.12 85 THR A C 1
ATOM 650 O O . THR A 1 85 ? 5.417 -5.474 6.997 1.00 93.12 85 THR A O 1
ATOM 653 N N . LEU A 1 86 ? 3.190 -5.102 7.062 1.00 89.69 86 LEU A N 1
ATOM 654 C CA . LEU A 1 86 ? 3.257 -3.922 7.917 1.00 89.69 86 LEU A CA 1
ATOM 655 C C . LEU A 1 86 ? 3.490 -4.351 9.385 1.00 89.69 86 LEU A C 1
ATOM 657 O O . LEU A 1 86 ? 3.321 -5.524 9.722 1.00 89.69 86 LEU A O 1
ATOM 661 N N . ALA A 1 87 ? 3.973 -3.435 10.222 1.00 81.50 87 ALA A N 1
ATOM 662 C CA . ALA A 1 87 ? 4.585 -3.739 11.521 1.00 81.50 87 ALA A CA 1
ATOM 663 C C . ALA A 1 87 ? 3.597 -3.940 12.678 1.00 81.50 87 ALA A C 1
ATOM 665 O O . ALA A 1 87 ? 2.604 -3.187 12.754 1.00 81.50 87 ALA A O 1
#

Organism: NCBI:txid1981511

Foldseek 3Di:
DDPPPPDPDDPPDDDQEADFAQFFPDWDWADPPPDPAIWIWTQHPPPRDIHTDPDDPRADFDWDADPRRQWIWGQHPVRDIDIDGTD

pLDDT: mean 75.99, std 17.45, range [30.52, 95.0]

Sequence (87 aa):
MSVVVDRSWEIVGGSLEPGLVRAARMLVVIRPDRARAKRVVVLDAGEDRFVEVAGLPQHRGELVLSDDGTRIVGVDPGLRLFVHTLA